Protein AF-A0A352SX82-F1 (afdb_monomer_lite)

Sequence (140 aa):
MGLKYTILGGDKRSLELGNLLMKDGNDVCIFGFDRMDQYKDESANLKEAVEYADVIIGPLPFSTDNVNVNSPFANEGIQVDAVFDLMSEKQVLIGGKFSAEHEKKLKNKELKSADYFIREEMQVLNAVPTAEGAIQIAME

Secondary structure (DSSP, 8-state):
-PPEEEEES--HHHHHHHHHHHHTT-EEEEES-TTSTTTTT----HHHHHHH-SEEE--SSS-SSSSB---TT-SS--BHHHHHHH--TTSEEEESS--HHHHHHHHHTT-EEEEHHHHHHHHHHHHHHHHHHHHHHHH-

Structure (mmCIF, N/CA/C/O backbone):
data_AF-A0A352SX82-F1
#
_entry.id   AF-A0A352SX82-F1
#
loop_
_atom_site.group_PDB
_atom_site.id
_atom_site.type_symbol
_atom_site.label_atom_id
_atom_site.label_alt_id
_atom_site.label_comp_id
_atom_site.label_asym_id
_atom_site.label_entity_id
_atom_site.label_seq_id
_atom_site.pdbx_PDB_ins_code
_atom_site.Cartn_x
_atom_site.Cartn_y
_atom_site.Cartn_z
_atom_site.occupancy
_atom_site.B_iso_or_equiv
_atom_site.auth_seq_id
_atom_site.auth_comp_id
_atom_site.auth_asym_id
_atom_site.auth_atom_id
_atom_site.pdbx_PDB_model_num
ATOM 1 N N . MET A 1 1 ? -20.613 -7.277 7.659 1.00 59.19 1 MET A N 1
ATOM 2 C CA . MET A 1 1 ? -19.717 -7.057 6.506 1.00 59.19 1 MET A CA 1
ATOM 3 C C . MET A 1 1 ? -18.301 -7.132 7.029 1.00 59.19 1 MET A C 1
ATOM 5 O O . MET A 1 1 ? -18.048 -6.530 8.066 1.00 59.19 1 MET A O 1
ATOM 9 N N . GLY A 1 2 ? -17.459 -7.957 6.404 1.00 81.56 2 GLY A N 1
ATOM 10 C CA . GLY A 1 2 ? -16.028 -8.017 6.712 1.00 81.56 2 GLY A CA 1
ATOM 11 C C . GLY A 1 2 ? -15.300 -6.788 6.168 1.00 81.56 2 GLY A C 1
ATOM 12 O O . GLY A 1 2 ? -15.893 -6.017 5.414 1.00 81.56 2 GLY A O 1
ATOM 13 N N . LEU A 1 3 ? -14.047 -6.609 6.580 1.00 90.94 3 LEU A N 1
ATOM 14 C CA . LEU A 1 3 ? -13.182 -5.554 6.057 1.00 90.94 3 LEU A CA 1
ATOM 15 C C . LEU A 1 3 ? -12.813 -5.841 4.598 1.00 90.94 3 LEU A C 1
ATOM 17 O O . LEU A 1 3 ? -12.633 -6.999 4.212 1.00 90.94 3 LEU A O 1
ATOM 21 N N . LYS A 1 4 ? -12.673 -4.774 3.815 1.00 97.00 4 LYS A N 1
ATOM 22 C CA . LYS A 1 4 ? -12.161 -4.814 2.446 1.00 97.00 4 LYS A CA 1
ATOM 23 C C . LYS A 1 4 ? -10.695 -4.424 2.403 1.00 97.00 4 LYS A C 1
ATOM 25 O O . LYS A 1 4 ? -10.287 -3.455 3.048 1.00 97.00 4 LYS A O 1
ATOM 30 N N . TYR A 1 5 ? -9.918 -5.146 1.609 1.00 98.12 5 TYR A N 1
ATOM 31 C CA . TYR A 1 5 ? -8.477 -4.958 1.514 1.00 98.12 5 TYR A CA 1
ATOM 32 C C . TYR A 1 5 ? -8.058 -4.656 0.085 1.00 98.12 5 TYR A C 1
ATOM 34 O O . TYR A 1 5 ? -8.549 -5.288 -0.842 1.00 98.12 5 TYR A O 1
ATOM 42 N N . THR A 1 6 ? -7.090 -3.762 -0.080 1.00 98.19 6 THR A N 1
ATOM 43 C CA . THR A 1 6 ? -6.366 -3.609 -1.345 1.00 98.19 6 THR A CA 1
ATOM 44 C C . THR A 1 6 ? -4.896 -3.906 -1.115 1.00 98.19 6 THR A C 1
ATOM 46 O O . THR A 1 6 ? -4.264 -3.259 -0.280 1.00 98.19 6 THR A O 1
ATOM 49 N N . ILE A 1 7 ? -4.342 -4.864 -1.857 1.00 97.81 7 ILE A N 1
ATOM 50 C CA . ILE A 1 7 ? -2.894 -5.053 -1.968 1.00 97.81 7 ILE A CA 1
ATOM 51 C C . ILE A 1 7 ? -2.389 -4.103 -3.050 1.00 97.81 7 ILE A C 1
ATOM 53 O O . ILE A 1 7 ? -2.713 -4.264 -4.226 1.00 97.81 7 ILE A O 1
ATOM 57 N N . LEU A 1 8 ? -1.608 -3.107 -2.641 1.00 97.81 8 LEU A N 1
ATOM 58 C CA . LEU A 1 8 ? -1.138 -2.021 -3.490 1.00 97.81 8 LEU A CA 1
ATOM 59 C C . LEU A 1 8 ? 0.336 -2.220 -3.853 1.00 97.81 8 LEU A C 1
ATOM 61 O O . LEU A 1 8 ? 1.228 -1.837 -3.095 1.00 97.81 8 LEU A O 1
ATOM 65 N N . GLY A 1 9 ? 0.591 -2.772 -5.035 1.00 96.50 9 GLY A N 1
ATOM 66 C CA . GLY A 1 9 ? 1.934 -3.009 -5.549 1.00 96.50 9 GLY A CA 1
ATOM 67 C C . GLY A 1 9 ? 2.764 -3.953 -4.675 1.00 96.50 9 GLY A C 1
ATOM 68 O O . GLY A 1 9 ? 2.251 -4.741 -3.878 1.00 96.50 9 GLY A O 1
ATOM 69 N N . GLY A 1 10 ? 4.083 -3.861 -4.818 1.00 96.00 10 GLY A N 1
ATOM 70 C CA . GLY A 1 10 ? 5.039 -4.723 -4.138 1.00 96.00 10 GLY A CA 1
ATOM 71 C C . GLY A 1 10 ? 5.513 -5.904 -4.962 1.00 96.00 10 GLY A C 1
ATOM 72 O O . GLY A 1 10 ? 5.527 -5.885 -6.192 1.00 96.00 10 GLY A O 1
ATOM 73 N N . ASP A 1 11 ? 5.984 -6.919 -4.246 1.00 95.06 11 ASP A N 1
ATOM 74 C CA . ASP A 1 11 ? 6.553 -8.122 -4.831 1.00 95.06 11 ASP A CA 1
ATOM 75 C C . ASP A 1 11 ? 5.678 -9.356 -4.555 1.00 95.06 11 ASP A C 1
ATOM 77 O O . ASP A 1 11 ? 4.531 -9.254 -4.117 1.00 95.06 11 ASP A O 1
ATOM 81 N N . LYS A 1 12 ? 6.214 -10.553 -4.813 1.00 94.75 12 LYS A N 1
ATOM 82 C CA . LYS A 1 12 ? 5.489 -11.815 -4.605 1.00 94.75 12 LYS A CA 1
ATOM 83 C C . LYS A 1 12 ? 5.017 -12.015 -3.159 1.00 94.75 12 LYS A C 1
ATOM 85 O O . LYS A 1 12 ? 4.039 -12.720 -2.950 1.00 94.75 12 LYS A O 1
ATOM 90 N N . ARG A 1 13 ? 5.676 -11.407 -2.167 1.00 95.75 13 ARG A N 1
ATOM 91 C CA . ARG A 1 13 ? 5.244 -11.463 -0.762 1.00 95.75 13 ARG A CA 1
ATOM 92 C C . ARG A 1 13 ? 3.942 -10.694 -0.552 1.00 95.75 13 ARG A C 1
ATOM 94 O O . ARG A 1 13 ? 3.074 -11.178 0.164 1.00 95.75 13 ARG A O 1
ATOM 101 N N . SER A 1 14 ? 3.786 -9.539 -1.201 1.00 95.94 14 SER A N 1
ATOM 102 C CA . SER A 1 14 ? 2.545 -8.757 -1.153 1.00 95.94 14 SER A CA 1
ATOM 103 C C . SER A 1 14 ? 1.380 -9.524 -1.787 1.00 95.94 14 SER A C 1
ATOM 105 O O . SER A 1 14 ? 0.294 -9.568 -1.214 1.00 95.94 14 SER A O 1
ATOM 107 N N . LEU A 1 15 ? 1.615 -10.204 -2.914 1.00 94.56 15 LEU A N 1
ATOM 108 C CA . LEU A 1 15 ? 0.612 -11.091 -3.518 1.00 94.56 15 LEU A CA 1
ATOM 109 C C . LEU A 1 15 ? 0.221 -12.246 -2.603 1.00 94.56 15 LEU A C 1
ATOM 111 O O . LEU A 1 15 ? -0.961 -12.535 -2.451 1.00 94.56 15 LEU A O 1
ATOM 115 N N . GLU A 1 16 ? 1.211 -12.919 -2.014 1.00 96.62 16 GLU A N 1
ATOM 116 C CA . GLU A 1 16 ? 0.955 -14.064 -1.144 1.00 96.62 16 GLU A CA 1
ATOM 117 C C . GLU A 1 16 ? 0.122 -13.648 0.068 1.00 96.62 16 GLU A C 1
ATOM 119 O O . GLU A 1 16 ? -0.824 -14.339 0.433 1.00 96.62 16 GLU A O 1
ATOM 124 N N . LEU A 1 17 ? 0.391 -12.466 0.630 1.00 96.56 17 LEU A N 1
ATOM 125 C CA . LEU A 1 17 ? -0.465 -11.875 1.653 1.00 96.56 17 LEU A CA 1
ATOM 126 C C . LEU A 1 17 ? -1.905 -11.677 1.153 1.00 96.56 17 LEU A C 1
ATOM 128 O O . LEU A 1 17 ? -2.844 -12.033 1.861 1.00 96.56 17 LEU A O 1
ATOM 132 N N . GLY A 1 18 ? -2.092 -11.162 -0.064 1.00 96.00 18 GLY A N 1
ATOM 133 C CA . GLY A 1 18 ? -3.412 -11.055 -0.691 1.00 96.00 18 GLY A CA 1
ATOM 134 C C . GLY A 1 18 ? -4.130 -12.401 -0.809 1.00 96.00 18 GLY A C 1
ATOM 135 O O . GLY A 1 18 ? -5.293 -12.517 -0.428 1.00 96.00 18 GLY A O 1
ATOM 136 N N . ASN A 1 19 ? -3.425 -13.439 -1.266 1.00 95.25 19 ASN A N 1
ATOM 137 C CA . ASN A 1 19 ? -3.955 -14.801 -1.384 1.00 95.25 19 ASN A CA 1
ATOM 138 C C . ASN A 1 19 ? -4.360 -15.388 -0.029 1.00 95.25 19 ASN A C 1
ATOM 140 O O . ASN A 1 19 ? -5.415 -16.015 0.079 1.00 95.25 19 ASN A O 1
ATOM 144 N N . LEU A 1 20 ? -3.551 -15.171 1.010 1.00 97.25 20 LEU A N 1
ATOM 145 C CA . LEU A 1 20 ? -3.867 -15.600 2.371 1.00 97.25 20 LEU A CA 1
ATOM 146 C C . LEU A 1 20 ? -5.110 -14.875 2.908 1.00 97.25 20 LEU A C 1
ATOM 148 O O . LEU A 1 20 ? -6.010 -15.528 3.428 1.00 97.25 20 LEU A O 1
ATOM 152 N N . LEU A 1 21 ? -5.223 -13.560 2.695 1.00 96.12 21 LEU A N 1
ATOM 153 C CA . LEU A 1 21 ? -6.405 -12.790 3.097 1.00 96.12 21 LEU A CA 1
ATOM 154 C C . LEU A 1 21 ? -7.682 -13.268 2.392 1.00 96.12 21 LEU A C 1
ATOM 156 O O . LEU A 1 21 ? -8.718 -13.406 3.047 1.00 96.12 21 LEU A O 1
ATOM 160 N N . MET A 1 22 ? -7.609 -13.562 1.089 1.00 95.19 22 MET A N 1
ATOM 161 C CA . MET A 1 22 ? -8.723 -14.146 0.331 1.00 95.19 22 MET A CA 1
ATOM 162 C C . MET A 1 22 ? -9.107 -15.528 0.865 1.00 95.19 22 MET A C 1
ATOM 164 O O . MET A 1 22 ? -10.288 -15.829 1.030 1.00 95.19 22 MET A O 1
ATOM 168 N N . LYS A 1 23 ? -8.112 -16.370 1.171 1.00 96.06 23 LYS A N 1
ATOM 169 C CA . LYS A 1 23 ? -8.322 -17.708 1.737 1.00 96.06 23 LYS A CA 1
ATOM 170 C C . LYS A 1 23 ? -9.003 -17.659 3.107 1.00 96.06 23 LYS A C 1
ATOM 172 O O . LYS A 1 23 ? -9.812 -18.535 3.407 1.00 96.06 23 LYS A O 1
ATOM 177 N N . ASP A 1 24 ? -8.725 -16.621 3.889 1.00 95.00 24 ASP A N 1
ATOM 178 C CA . ASP A 1 24 ? -9.371 -16.356 5.178 1.00 95.00 24 ASP A CA 1
ATOM 179 C C . ASP A 1 24 ? -10.794 -15.770 5.032 1.00 95.00 24 ASP A C 1
ATOM 181 O O . ASP A 1 24 ? -11.468 -15.511 6.029 1.00 95.00 24 ASP A O 1
ATOM 185 N N . GLY A 1 25 ? -11.284 -15.593 3.799 1.00 94.38 25 GLY A N 1
ATOM 186 C CA . GLY A 1 25 ? -12.645 -15.146 3.495 1.00 94.38 25 GLY A CA 1
ATOM 187 C C . GLY A 1 25 ? -12.821 -13.628 3.447 1.00 94.38 25 GLY A C 1
ATOM 188 O O . GLY A 1 25 ? -13.956 -13.150 3.511 1.00 94.38 25 GLY A O 1
ATOM 189 N N . ASN A 1 26 ? -11.727 -12.866 3.354 1.00 95.44 26 ASN A N 1
ATOM 190 C CA . ASN A 1 26 ? -11.784 -11.415 3.194 1.00 95.44 26 ASN A CA 1
ATOM 191 C C . ASN A 1 26 ? -11.990 -11.023 1.726 1.00 95.44 26 ASN A C 1
ATOM 193 O O . ASN A 1 26 ? -11.615 -11.753 0.809 1.00 95.44 26 ASN A O 1
ATOM 197 N N . ASP A 1 27 ? -12.558 -9.837 1.517 1.00 95.56 27 ASP A N 1
ATOM 198 C CA . ASP A 1 27 ? -12.795 -9.271 0.190 1.00 95.56 27 ASP A CA 1
ATOM 199 C C . ASP A 1 27 ? -11.560 -8.449 -0.219 1.00 95.56 27 ASP A C 1
ATOM 201 O O . ASP A 1 27 ? -11.267 -7.408 0.381 1.00 95.56 27 ASP A O 1
ATOM 205 N N . VAL A 1 28 ? -10.790 -8.933 -1.197 1.00 96.12 28 VAL A N 1
ATOM 206 C CA . VAL A 1 28 ? -9.450 -8.412 -1.522 1.00 96.12 28 VAL A CA 1
ATOM 207 C C . VAL A 1 28 ? -9.371 -7.977 -2.983 1.00 96.12 28 VAL A C 1
ATOM 209 O O . VAL A 1 28 ? -9.664 -8.753 -3.886 1.00 96.12 28 VAL A O 1
ATOM 212 N N . CYS A 1 29 ? -8.911 -6.750 -3.206 1.00 95.94 29 CYS A N 1
ATOM 213 C CA . CYS A 1 29 ? -8.495 -6.228 -4.501 1.00 95.94 29 CYS A CA 1
ATOM 214 C C . CYS A 1 29 ? -6.964 -6.301 -4.607 1.00 95.94 29 CYS A C 1
ATOM 216 O O . CYS A 1 29 ? -6.248 -5.937 -3.671 1.00 95.94 29 CYS A O 1
ATOM 218 N N . ILE A 1 30 ? -6.453 -6.783 -5.737 1.00 95.62 30 ILE A N 1
ATOM 219 C CA . ILE A 1 30 ? -5.031 -6.733 -6.080 1.00 95.62 30 ILE A CA 1
ATOM 220 C C . ILE A 1 30 ? -4.853 -5.591 -7.086 1.00 95.62 30 ILE A C 1
ATOM 222 O O . ILE A 1 30 ? -5.681 -5.413 -7.970 1.00 95.62 30 ILE A O 1
ATOM 226 N N . PHE A 1 31 ? -3.827 -4.756 -6.916 1.00 96.62 31 PHE A N 1
ATOM 227 C CA . PHE A 1 31 ? -3.542 -3.661 -7.845 1.00 96.62 31 PHE A CA 1
ATOM 228 C C . PHE A 1 31 ? -2.034 -3.421 -7.963 1.00 96.62 31 PHE A C 1
ATOM 230 O O . PHE A 1 31 ? -1.308 -3.501 -6.971 1.00 96.62 31 PHE A O 1
ATOM 237 N N . GLY A 1 32 ? -1.546 -3.086 -9.162 1.00 95.19 32 GLY A N 1
ATOM 238 C CA . GLY A 1 32 ? -0.120 -2.838 -9.420 1.00 95.19 32 GLY A CA 1
ATOM 239 C C . GLY A 1 32 ? 0.694 -4.095 -9.738 1.00 95.19 32 GLY A C 1
ATOM 240 O O . GLY A 1 32 ? 1.867 -4.188 -9.367 1.00 95.19 32 GLY A O 1
ATOM 241 N N . PHE A 1 33 ? 0.062 -5.064 -10.404 1.00 95.19 33 PHE A N 1
ATOM 242 C CA . PHE A 1 33 ? 0.624 -6.379 -10.728 1.00 95.19 33 PHE A CA 1
ATOM 243 C C . PHE A 1 33 ? 0.404 -6.796 -12.195 1.00 95.19 33 PHE A C 1
ATOM 245 O O . PHE A 1 33 ? 0.581 -7.963 -12.548 1.00 95.19 33 PHE A O 1
ATOM 252 N N . ASP A 1 34 ? 0.090 -5.832 -13.061 1.00 91.94 34 ASP A N 1
ATOM 253 C CA . ASP A 1 34 ? -0.351 -6.010 -14.455 1.00 91.94 34 ASP A CA 1
ATOM 254 C C . ASP A 1 34 ? 0.670 -6.728 -15.361 1.00 91.94 34 ASP A C 1
ATOM 256 O O . ASP A 1 34 ? 0.325 -7.254 -16.420 1.00 91.94 34 ASP A O 1
ATOM 260 N N . ARG A 1 35 ? 1.955 -6.747 -14.979 1.00 91.19 35 ARG A N 1
ATOM 261 C CA . ARG A 1 35 ? 3.013 -7.477 -15.703 1.00 91.19 35 ARG A CA 1
ATOM 262 C C . ARG A 1 35 ? 2.973 -8.985 -15.471 1.00 91.19 35 ARG A C 1
ATOM 264 O O . ARG A 1 35 ? 3.728 -9.706 -16.121 1.00 91.19 35 ARG A O 1
ATOM 271 N N . MET A 1 36 ? 2.161 -9.470 -14.537 1.00 88.81 36 MET A N 1
ATOM 272 C CA . MET A 1 36 ? 1.973 -10.899 -14.314 1.00 88.81 36 MET A CA 1
ATOM 273 C C . MET A 1 36 ? 0.712 -11.377 -15.017 1.00 88.81 36 MET A C 1
ATOM 275 O O . MET A 1 36 ? -0.356 -10.801 -14.840 1.00 88.81 36 MET A O 1
ATOM 279 N N . ASP A 1 37 ? 0.829 -12.480 -15.756 1.00 85.81 37 ASP A N 1
ATOM 280 C CA . ASP A 1 37 ? -0.245 -13.002 -16.610 1.00 85.81 37 ASP A CA 1
ATOM 281 C C . ASP A 1 37 ? -1.576 -13.213 -15.870 1.00 85.81 37 ASP A C 1
ATOM 283 O O . ASP A 1 37 ? -2.636 -13.031 -16.455 1.00 85.81 37 ASP A O 1
ATOM 287 N N . GLN A 1 38 ? -1.529 -13.547 -14.577 1.00 84.94 38 GLN A N 1
ATOM 288 C CA . GLN A 1 38 ? -2.717 -13.747 -13.742 1.00 84.94 38 GLN A CA 1
ATOM 289 C C . GLN A 1 38 ? -3.537 -12.465 -13.501 1.00 84.94 38 GLN A C 1
ATOM 291 O O . GLN A 1 38 ? -4.745 -12.562 -13.313 1.00 84.94 38 GLN A O 1
ATOM 296 N N . TYR A 1 39 ? -2.896 -11.294 -13.500 1.00 84.19 39 TYR A N 1
ATOM 297 C CA . TYR A 1 39 ? -3.502 -10.004 -13.129 1.00 84.19 39 TYR A CA 1
ATOM 298 C C . TYR A 1 39 ? -3.506 -9.002 -14.290 1.00 84.19 39 TYR A C 1
ATOM 300 O O . TYR A 1 39 ? -3.855 -7.839 -14.133 1.00 84.19 39 TYR A O 1
ATOM 308 N N . LYS A 1 40 ? -3.109 -9.455 -15.482 1.00 74.44 40 LYS A N 1
ATOM 309 C CA . LYS A 1 40 ? -2.933 -8.619 -16.671 1.00 74.44 40 LYS A CA 1
ATOM 310 C C . LYS A 1 40 ? -4.230 -7.982 -17.178 1.00 74.44 40 LYS A C 1
ATOM 312 O O . LYS A 1 40 ? -4.183 -6.904 -17.762 1.00 74.44 40 LYS A O 1
ATOM 317 N N . ASP A 1 41 ? -5.355 -8.659 -16.965 1.00 72.75 41 ASP A N 1
ATOM 318 C CA . ASP A 1 41 ? -6.681 -8.236 -17.426 1.00 72.75 41 ASP A CA 1
ATOM 319 C C . ASP A 1 41 ? -7.536 -7.633 -16.294 1.00 72.75 41 ASP A C 1
ATOM 321 O O . ASP A 1 41 ? -8.743 -7.437 -16.467 1.00 72.75 41 ASP A O 1
ATOM 325 N N . GLU A 1 42 ? -6.951 -7.349 -15.122 1.00 71.62 42 GLU A N 1
ATOM 326 C CA . GLU A 1 42 ? -7.679 -6.653 -14.061 1.00 71.62 42 GLU A CA 1
ATOM 327 C C . GLU A 1 42 ? -8.051 -5.239 -14.525 1.00 71.62 42 GLU A C 1
ATOM 329 O O . GLU A 1 42 ? -7.213 -4.441 -14.936 1.00 71.62 42 GLU A O 1
ATOM 334 N N . SER A 1 43 ? -9.349 -4.934 -14.498 1.00 65.50 43 SER A N 1
ATOM 335 C CA . SER A 1 43 ? -9.896 -3.695 -15.060 1.00 65.50 43 SER A CA 1
ATOM 336 C C . SER A 1 43 ? -9.925 -2.527 -14.075 1.00 65.50 43 SER A C 1
ATOM 338 O O . SER A 1 43 ? -10.350 -1.435 -14.452 1.00 65.50 43 SER A O 1
ATOM 340 N N . ALA A 1 44 ? -9.567 -2.763 -12.811 1.00 81.25 44 ALA A N 1
ATOM 341 C CA . ALA A 1 44 ? -9.662 -1.751 -11.772 1.00 81.25 44 ALA A CA 1
ATOM 342 C C . ALA A 1 44 ? -8.614 -0.662 -12.006 1.00 81.25 44 ALA A C 1
ATOM 344 O O . ALA A 1 44 ? -7.432 -0.951 -12.172 1.00 81.25 44 ALA A O 1
ATOM 345 N N . ASN A 1 45 ? -9.034 0.600 -11.988 1.00 92.12 45 ASN A N 1
ATOM 346 C CA . ASN A 1 45 ? -8.087 1.714 -11.957 1.00 92.12 45 ASN A CA 1
ATOM 347 C C . ASN A 1 45 ? -7.668 2.050 -10.513 1.00 92.12 45 ASN A C 1
ATOM 349 O O . ASN A 1 45 ? -8.293 1.612 -9.546 1.00 92.12 45 ASN A O 1
ATOM 353 N N . LEU A 1 46 ? -6.625 2.876 -10.356 1.00 95.50 46 LEU A N 1
ATOM 354 C CA . LEU A 1 46 ? -6.088 3.237 -9.036 1.00 95.50 46 LEU A CA 1
ATOM 355 C C . LEU A 1 46 ? -7.158 3.811 -8.091 1.00 95.50 46 LEU A C 1
ATOM 357 O O . LEU A 1 46 ? -7.176 3.478 -6.909 1.00 95.50 46 LEU A O 1
ATOM 361 N N . LYS A 1 47 ? -8.056 4.663 -8.602 1.00 96.50 47 LYS A N 1
ATOM 362 C CA . LYS A 1 47 ? -9.129 5.269 -7.804 1.00 96.50 47 LYS A CA 1
ATOM 363 C C . LYS A 1 47 ? -10.089 4.214 -7.279 1.00 96.50 47 LYS A C 1
ATOM 365 O O . LYS A 1 47 ? -10.388 4.219 -6.092 1.00 96.50 47 LYS A O 1
ATOM 370 N N . GLU A 1 48 ? -10.519 3.295 -8.134 1.00 96.19 48 GLU A N 1
ATOM 371 C CA . GLU A 1 48 ? -11.392 2.188 -7.737 1.00 96.19 48 GLU A CA 1
ATOM 372 C C . GLU A 1 48 ? -10.722 1.295 -6.692 1.00 96.19 48 GLU A C 1
ATOM 374 O O . GLU A 1 48 ? -11.339 0.999 -5.672 1.00 96.19 48 GLU A O 1
ATOM 379 N N . ALA A 1 49 ? -9.453 0.932 -6.895 1.00 96.19 49 ALA A N 1
ATOM 380 C CA . ALA A 1 49 ? -8.704 0.095 -5.961 1.00 96.19 49 ALA A CA 1
ATOM 381 C C . ALA A 1 49 ? -8.525 0.764 -4.587 1.00 96.19 49 ALA A C 1
ATOM 383 O O . ALA A 1 49 ? -8.630 0.100 -3.554 1.00 96.19 49 ALA A O 1
ATOM 384 N N . VAL A 1 50 ? -8.275 2.077 -4.551 1.00 97.56 50 VAL A N 1
ATOM 385 C CA . VAL A 1 50 ? -8.126 2.826 -3.296 1.00 97.56 50 VAL A CA 1
ATOM 386 C C . VAL A 1 50 ? -9.475 3.023 -2.609 1.00 97.56 50 VAL A C 1
ATOM 388 O O . VAL A 1 50 ? -9.587 2.705 -1.432 1.00 97.56 50 VAL A O 1
ATOM 391 N N . GLU A 1 51 ? -10.509 3.501 -3.306 1.00 96.31 51 GLU A N 1
ATOM 392 C CA . GLU A 1 51 ? -11.833 3.782 -2.718 1.00 96.31 51 GLU A CA 1
ATOM 393 C C . GLU A 1 51 ? -12.571 2.514 -2.257 1.00 96.31 51 GLU A C 1
ATOM 395 O O . GLU A 1 51 ? -13.417 2.576 -1.364 1.00 96.31 51 GLU A O 1
ATOM 400 N N . TYR A 1 52 ? -12.256 1.363 -2.852 1.00 95.31 52 TYR A N 1
ATOM 401 C CA . TYR A 1 52 ? -12.860 0.076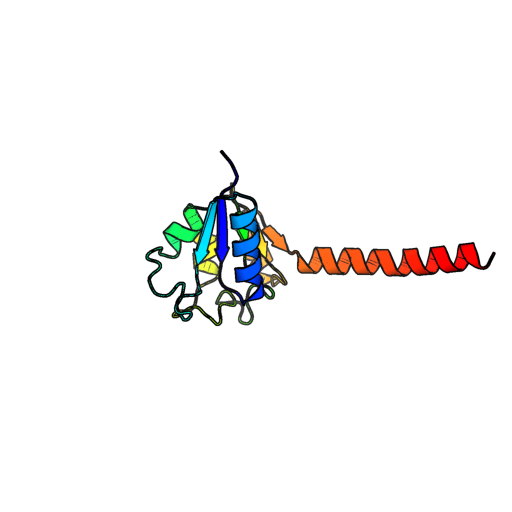 -2.523 1.00 95.31 52 TYR A CA 1
ATOM 402 C C . TYR A 1 52 ? -12.514 -0.430 -1.109 1.00 95.31 52 TYR A C 1
ATOM 404 O O . TYR A 1 52 ? -13.356 -1.070 -0.472 1.00 95.31 52 TYR A O 1
ATOM 412 N N . ALA A 1 53 ? -11.293 -0.185 -0.626 1.00 97.06 53 ALA A N 1
ATOM 413 C CA . ALA A 1 53 ? -10.769 -0.832 0.575 1.00 97.06 53 ALA A CA 1
ATOM 414 C C . ALA A 1 53 ? -11.054 -0.063 1.869 1.00 97.06 53 ALA A C 1
ATOM 416 O O . ALA A 1 53 ? -11.046 1.160 1.897 1.00 97.06 53 ALA A O 1
ATOM 417 N N . ASP A 1 54 ? -11.190 -0.781 2.980 1.00 97.62 54 ASP A N 1
ATOM 418 C CA . ASP A 1 54 ? -11.059 -0.212 4.325 1.00 97.62 54 ASP A CA 1
ATOM 419 C C . ASP A 1 54 ? -9.577 -0.148 4.741 1.00 97.62 54 ASP A C 1
ATOM 421 O O . ASP A 1 54 ? -9.145 0.760 5.457 1.00 97.62 54 ASP A O 1
ATOM 425 N N . VAL A 1 55 ? -8.784 -1.120 4.278 1.00 98.06 55 VAL A N 1
ATOM 426 C CA . VAL A 1 55 ? -7.356 -1.258 4.581 1.00 98.06 55 VAL A CA 1
ATOM 427 C C . VAL A 1 55 ? -6.555 -1.396 3.290 1.00 98.06 55 VAL A C 1
ATOM 429 O O . VAL A 1 55 ? -6.747 -2.329 2.514 1.00 98.06 55 VAL A O 1
ATOM 432 N N . ILE A 1 56 ? -5.607 -0.490 3.082 1.00 98.50 56 ILE A N 1
ATOM 433 C CA . ILE A 1 56 ? -4.688 -0.517 1.943 1.00 98.50 56 ILE A CA 1
ATOM 434 C C . ILE A 1 56 ? -3.353 -1.050 2.451 1.00 98.50 56 ILE A C 1
ATOM 436 O O . ILE A 1 56 ? -2.774 -0.488 3.379 1.00 98.50 56 ILE A O 1
ATOM 440 N N . ILE A 1 57 ? -2.860 -2.134 1.861 1.00 98.31 57 ILE A N 1
ATOM 441 C CA . ILE A 1 57 ? -1.593 -2.762 2.233 1.00 98.31 57 ILE A CA 1
ATOM 442 C C . ILE A 1 57 ? -0.576 -2.509 1.122 1.00 98.31 57 ILE A C 1
ATOM 444 O O . ILE A 1 57 ? -0.664 -3.083 0.041 1.00 98.31 57 ILE A O 1
ATOM 448 N N . GLY A 1 58 ? 0.383 -1.634 1.400 1.00 97.75 58 GLY A N 1
ATOM 449 C CA . GLY A 1 58 ? 1.502 -1.305 0.529 1.00 97.75 58 GLY A CA 1
ATOM 450 C C . GLY A 1 58 ? 2.766 -2.142 0.789 1.00 97.75 58 GLY A C 1
ATOM 451 O O . GLY A 1 58 ? 2.830 -2.954 1.720 1.00 97.75 58 GLY A O 1
ATOM 452 N N . PRO A 1 59 ? 3.811 -1.932 -0.026 1.00 97.31 59 PRO A N 1
ATOM 453 C CA . PRO A 1 59 ? 5.018 -2.750 -0.016 1.00 97.31 59 PRO A CA 1
ATOM 454 C C . PRO A 1 59 ? 6.010 -2.366 1.093 1.00 97.31 59 PRO A C 1
ATOM 456 O O . PRO A 1 59 ? 5.830 -1.383 1.817 1.00 97.31 59 PRO A O 1
ATOM 459 N N . LEU A 1 60 ? 7.088 -3.150 1.197 1.00 94.94 60 LEU A N 1
ATOM 460 C CA . LEU A 1 60 ? 8.279 -2.870 2.005 1.00 94.94 60 LEU A CA 1
ATOM 461 C C . LEU A 1 60 ? 9.534 -2.935 1.111 1.00 94.94 60 LEU A C 1
ATOM 463 O O . LEU A 1 60 ? 9.880 -4.022 0.639 1.00 94.94 60 LEU A O 1
ATOM 467 N N . PRO A 1 61 ? 10.262 -1.820 0.910 1.00 96.44 61 PRO A N 1
ATOM 468 C CA . PRO A 1 61 ? 9.886 -0.456 1.294 1.00 96.44 61 PRO A CA 1
ATOM 469 C C . PRO A 1 61 ? 8.649 0.035 0.529 1.00 96.44 61 PRO A C 1
ATOM 471 O O . PRO A 1 61 ? 8.418 -0.409 -0.595 1.00 96.44 61 PRO A O 1
ATOM 474 N N . PHE A 1 62 ? 7.895 0.968 1.118 1.00 98.12 62 PHE A N 1
ATOM 475 C CA . PHE A 1 62 ? 6.691 1.549 0.520 1.00 98.12 62 PHE A CA 1
ATOM 476 C C . PHE A 1 62 ? 7.012 2.264 -0.799 1.00 98.12 62 PHE A C 1
ATOM 478 O O . PHE A 1 62 ? 6.304 2.111 -1.789 1.00 98.12 62 PHE A O 1
ATOM 485 N N . SER A 1 63 ? 8.129 2.990 -0.830 1.00 98.00 63 SER A N 1
ATOM 486 C CA . SER A 1 63 ? 8.701 3.617 -2.020 1.00 98.00 63 SER A CA 1
ATOM 487 C C . SER A 1 63 ? 10.224 3.655 -1.889 1.00 98.00 63 SER A C 1
ATOM 489 O O . SER A 1 63 ? 10.755 3.763 -0.783 1.00 98.00 63 SER A O 1
ATOM 491 N N . THR A 1 64 ? 10.930 3.549 -3.015 1.00 95.81 64 THR A N 1
ATOM 492 C CA . THR A 1 64 ? 12.398 3.657 -3.081 1.00 95.81 64 THR A CA 1
ATOM 493 C C . THR A 1 64 ? 12.881 5.027 -3.554 1.00 95.81 64 THR A C 1
ATOM 495 O O . THR A 1 64 ? 14.042 5.360 -3.338 1.00 95.81 64 THR A O 1
ATOM 498 N N . ASP A 1 65 ? 12.019 5.808 -4.207 1.00 96.12 65 ASP A N 1
ATOM 499 C CA . ASP A 1 65 ? 12.335 7.108 -4.816 1.00 96.12 65 ASP A CA 1
ATOM 500 C C . ASP A 1 65 ? 11.545 8.283 -4.201 1.00 96.12 65 ASP A C 1
ATOM 502 O O . ASP A 1 65 ? 11.755 9.426 -4.597 1.00 96.12 65 ASP A O 1
ATOM 506 N N . ASN A 1 66 ? 10.666 8.014 -3.226 1.00 95.06 66 ASN A N 1
ATOM 507 C CA . ASN A 1 66 ? 9.678 8.931 -2.632 1.00 95.06 66 ASN A CA 1
ATOM 508 C C . ASN A 1 66 ? 8.620 9.485 -3.603 1.00 95.06 66 ASN A C 1
ATOM 510 O O . ASN A 1 66 ? 7.807 10.322 -3.214 1.00 95.06 66 ASN A O 1
ATOM 514 N N . VAL A 1 67 ? 8.600 9.019 -4.852 1.00 97.12 67 VAL A N 1
ATOM 515 C CA . VAL A 1 67 ? 7.667 9.479 -5.889 1.00 97.12 67 VAL A CA 1
ATOM 516 C C . VAL A 1 67 ? 6.640 8.395 -6.192 1.00 97.12 67 VAL A C 1
ATOM 518 O O . VAL A 1 67 ? 5.442 8.672 -6.251 1.00 97.12 67 VAL A O 1
ATOM 521 N N . ASN A 1 68 ? 7.093 7.150 -6.341 1.00 98.25 68 ASN A N 1
ATOM 522 C CA . ASN A 1 68 ? 6.274 6.016 -6.744 1.00 98.25 68 ASN A CA 1
ATOM 523 C C . ASN A 1 68 ? 6.236 4.936 -5.662 1.00 98.25 68 ASN A C 1
ATOM 525 O O . ASN A 1 68 ? 7.250 4.630 -5.032 1.00 98.25 68 ASN A O 1
ATOM 529 N N . VAL A 1 69 ? 5.076 4.306 -5.485 1.00 98.38 69 VAL A N 1
ATOM 530 C CA . VAL A 1 69 ? 4.936 3.077 -4.703 1.00 98.38 69 VAL A CA 1
ATOM 531 C C . VAL A 1 69 ? 5.800 1.996 -5.346 1.00 98.38 69 VAL A C 1
ATOM 533 O O . VAL A 1 69 ? 5.770 1.803 -6.565 1.00 98.38 69 VAL A O 1
ATOM 536 N N . ASN A 1 70 ? 6.564 1.271 -4.532 1.00 98.06 70 ASN A N 1
ATOM 537 C CA . ASN A 1 70 ? 7.449 0.210 -5.000 1.00 98.06 70 ASN A CA 1
ATOM 538 C C . ASN A 1 70 ? 6.639 -0.947 -5.612 1.00 98.06 70 ASN A C 1
ATOM 540 O O . ASN A 1 70 ? 6.119 -1.809 -4.910 1.00 98.06 70 ASN A O 1
ATOM 544 N N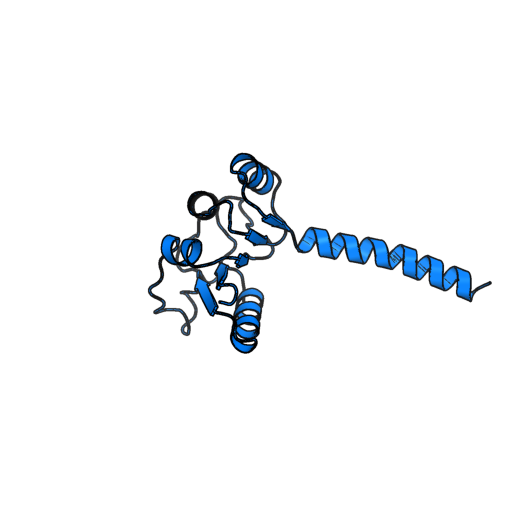 . SER A 1 71 ? 6.512 -0.950 -6.935 1.00 96.69 71 SER A N 1
ATOM 545 C CA . SER A 1 71 ? 5.603 -1.820 -7.685 1.00 96.69 71 SER A CA 1
ATOM 546 C C . SER A 1 71 ? 6.300 -2.393 -8.930 1.00 96.69 71 SER A C 1
ATOM 548 O O . SER A 1 71 ? 5.974 -2.037 -10.059 1.00 96.69 71 SER A O 1
ATOM 550 N N . PRO A 1 72 ? 7.294 -3.293 -8.768 1.00 95.81 72 PRO A N 1
ATOM 551 C CA . PRO A 1 72 ? 8.078 -3.844 -9.884 1.00 95.81 72 PRO A CA 1
ATOM 552 C C . PRO A 1 72 ? 7.238 -4.570 -10.949 1.00 95.81 72 PRO A C 1
ATOM 554 O O . PRO A 1 72 ? 7.667 -4.693 -12.103 1.00 95.81 72 PRO A O 1
ATOM 557 N N . PHE A 1 73 ? 6.051 -5.044 -10.568 1.00 95.06 73 PHE A N 1
ATOM 558 C CA . PHE A 1 73 ? 5.117 -5.755 -11.436 1.00 95.06 73 PHE A CA 1
ATOM 559 C C . PHE A 1 73 ? 3.997 -4.872 -12.005 1.00 95.06 73 PHE A C 1
ATOM 561 O O . PHE A 1 73 ? 3.192 -5.382 -12.777 1.00 95.06 73 PHE A O 1
ATOM 568 N N . ALA A 1 74 ? 3.951 -3.576 -11.690 1.00 93.56 74 ALA A N 1
ATOM 569 C CA . ALA A 1 74 ? 3.008 -2.656 -12.319 1.00 93.56 74 ALA A CA 1
ATOM 570 C C . ALA A 1 74 ? 3.494 -2.269 -13.720 1.00 93.56 74 ALA A C 1
ATOM 572 O O . ALA A 1 74 ? 4.699 -2.116 -13.954 1.00 93.56 74 ALA A O 1
ATOM 573 N N . ASN A 1 75 ? 2.571 -2.099 -14.667 1.00 90.62 75 ASN A N 1
ATOM 574 C CA . ASN A 1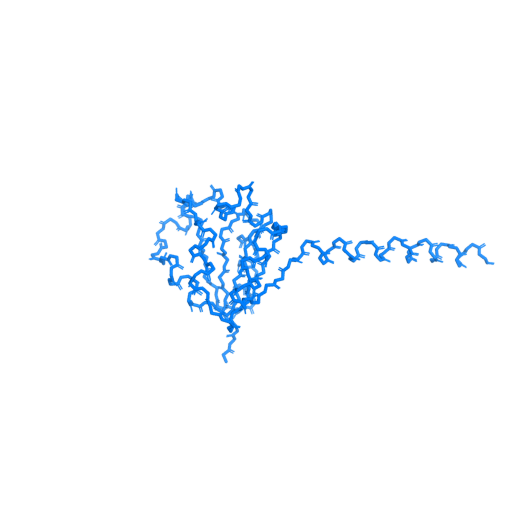 75 ? 2.934 -1.600 -15.997 1.00 90.62 75 ASN A CA 1
ATOM 575 C C . ASN A 1 75 ? 3.407 -0.144 -15.943 1.00 90.62 75 ASN A C 1
ATOM 577 O O . ASN A 1 75 ? 4.439 0.184 -16.539 1.00 90.62 75 ASN A O 1
ATOM 581 N N . GLU A 1 76 ? 2.696 0.679 -15.175 1.00 90.56 76 GLU A N 1
ATOM 582 C CA . GLU A 1 76 ? 2.948 2.105 -14.974 1.00 90.56 76 GLU A CA 1
ATOM 583 C C . GLU A 1 76 ? 3.294 2.406 -13.509 1.00 90.56 76 GLU A C 1
ATOM 585 O O . GLU A 1 76 ? 2.942 1.655 -12.600 1.00 90.56 76 GLU A O 1
ATOM 590 N N . GLY A 1 77 ? 4.008 3.509 -13.273 1.00 93.31 77 GLY A N 1
ATOM 591 C CA . GLY A 1 77 ? 4.350 3.940 -11.919 1.00 93.31 77 GLY A CA 1
ATOM 592 C C . GLY A 1 77 ? 3.117 4.415 -11.148 1.00 93.31 77 GLY A C 1
ATOM 593 O O . GLY A 1 77 ? 2.376 5.275 -11.619 1.00 93.31 77 GLY A O 1
ATOM 594 N N . ILE A 1 78 ? 2.920 3.885 -9.941 1.00 97.44 78 ILE A N 1
ATOM 595 C CA . ILE A 1 78 ? 1.841 4.302 -9.040 1.00 97.44 78 ILE A CA 1
ATOM 596 C C . ILE A 1 78 ? 2.356 5.447 -8.169 1.00 97.44 78 ILE A C 1
ATOM 598 O O . ILE A 1 78 ? 3.168 5.218 -7.275 1.00 97.44 78 ILE A O 1
ATOM 602 N N . GLN A 1 79 ? 1.890 6.674 -8.399 1.00 98.12 79 GLN A N 1
ATOM 603 C CA . GLN A 1 79 ? 2.347 7.826 -7.620 1.00 98.12 79 GLN A CA 1
ATOM 604 C C . GLN A 1 79 ? 1.865 7.759 -6.170 1.00 98.12 79 GLN A C 1
ATOM 606 O O . GLN A 1 79 ? 0.676 7.580 -5.904 1.00 98.12 79 GLN A O 1
ATOM 611 N N . VAL A 1 80 ? 2.784 7.977 -5.229 1.00 98.31 80 VAL A N 1
ATOM 612 C CA . VAL A 1 80 ? 2.477 8.018 -3.792 1.00 98.31 80 VAL A CA 1
ATOM 613 C C . VAL A 1 80 ? 1.446 9.104 -3.480 1.00 98.31 80 VAL A C 1
ATOM 615 O O . VAL A 1 80 ? 0.480 8.853 -2.763 1.00 98.31 80 VAL A O 1
ATOM 618 N N . ASP A 1 81 ? 1.619 10.294 -4.059 1.00 97.88 81 ASP A N 1
ATOM 619 C CA . ASP A 1 81 ? 0.712 11.419 -3.823 1.00 97.88 81 ASP A CA 1
ATOM 620 C C . ASP A 1 81 ? -0.699 11.134 -4.350 1.00 97.88 81 ASP A C 1
ATOM 622 O O . ASP A 1 81 ? -1.668 11.416 -3.652 1.00 97.88 81 ASP A O 1
ATOM 626 N N . ALA A 1 82 ? -0.823 10.469 -5.505 1.00 98.06 82 ALA A N 1
ATOM 627 C CA . ALA A 1 82 ? -2.121 10.062 -6.038 1.00 98.06 82 ALA A CA 1
ATOM 628 C C . ALA A 1 82 ? -2.845 9.089 -5.095 1.00 98.06 82 ALA A C 1
ATOM 630 O O . ALA A 1 82 ? -4.039 9.241 -4.856 1.00 98.06 82 ALA A O 1
ATOM 631 N N . VAL A 1 83 ? -2.127 8.124 -4.509 1.00 98.19 83 VAL A N 1
ATOM 632 C CA . VAL A 1 83 ? -2.696 7.209 -3.504 1.00 98.19 83 VAL A CA 1
ATOM 633 C C . VAL A 1 83 ? -3.198 7.999 -2.296 1.00 98.19 83 VAL A C 1
ATOM 635 O O . VAL A 1 83 ? -4.336 7.818 -1.876 1.00 98.19 83 VAL A O 1
ATOM 638 N N . PHE A 1 84 ? -2.375 8.897 -1.750 1.00 97.94 84 PHE A N 1
ATOM 639 C CA . PHE A 1 84 ? -2.737 9.676 -0.562 1.00 97.94 84 PHE A CA 1
ATOM 640 C C . PHE A 1 84 ? -3.889 10.653 -0.827 1.00 97.94 84 PHE A C 1
ATOM 642 O O . PHE A 1 84 ? -4.687 10.903 0.070 1.00 97.94 84 PHE A O 1
ATOM 649 N N . ASP A 1 85 ? -3.992 11.206 -2.034 1.00 97.81 85 ASP A N 1
ATOM 650 C CA . ASP A 1 85 ? -5.081 12.102 -2.437 1.00 97.81 85 ASP A CA 1
ATOM 651 C C . ASP A 1 85 ? -6.425 11.378 -2.589 1.00 97.81 85 ASP A C 1
ATOM 653 O O . ASP A 1 85 ? -7.475 11.982 -2.377 1.00 97.81 85 ASP A O 1
ATOM 657 N N . LEU A 1 86 ? -6.395 10.094 -2.948 1.00 98.19 86 LEU A N 1
ATOM 658 C CA . LEU A 1 86 ? -7.584 9.256 -3.111 1.00 98.19 86 LEU A CA 1
ATOM 659 C C . LEU A 1 86 ? -8.070 8.638 -1.793 1.00 98.19 86 LEU A C 1
ATOM 661 O O . LEU A 1 86 ? -9.216 8.200 -1.701 1.00 98.19 86 LEU A O 1
ATOM 665 N N . MET A 1 87 ? -7.208 8.585 -0.777 1.00 98.12 87 MET A N 1
ATOM 666 C CA . MET A 1 87 ? -7.548 8.031 0.527 1.00 98.12 87 MET A CA 1
ATOM 667 C C . MET A 1 87 ? -8.498 8.931 1.326 1.00 98.12 87 MET A C 1
ATOM 669 O O . MET A 1 87 ? -8.446 10.157 1.271 1.00 98.12 87 MET A O 1
ATOM 673 N N . SER A 1 88 ? -9.308 8.298 2.172 1.00 96.12 88 SER A N 1
ATOM 674 C CA . SER A 1 88 ? -10.114 8.958 3.200 1.00 96.12 88 SER A CA 1
ATOM 675 C C . SER A 1 88 ? -9.602 8.653 4.612 1.00 96.12 88 SER A C 1
ATOM 677 O O . SER A 1 88 ? -9.011 7.605 4.867 1.00 96.12 88 SER A O 1
ATOM 679 N N . GLU A 1 89 ? -9.918 9.516 5.580 1.00 94.38 89 GLU A N 1
ATOM 680 C CA . GLU A 1 89 ? -9.546 9.361 7.004 1.00 94.38 89 GLU A CA 1
ATOM 681 C C . GLU A 1 89 ? -10.118 8.097 7.684 1.00 94.38 89 GLU A C 1
ATOM 683 O O . GLU A 1 89 ? -9.731 7.718 8.800 1.00 94.38 89 GLU A O 1
ATOM 688 N N . LYS A 1 90 ? -11.096 7.444 7.044 1.00 94.50 90 LYS A N 1
ATOM 689 C CA . LYS A 1 90 ? -11.684 6.187 7.522 1.00 94.50 90 LYS A CA 1
ATOM 690 C C . LYS A 1 90 ? -10.808 4.983 7.197 1.00 94.50 90 LYS A C 1
ATOM 692 O O . LYS A 1 90 ? -10.888 3.991 7.915 1.00 94.50 90 LYS A O 1
ATOM 697 N N . GLN A 1 91 ? -9.983 5.093 6.161 1.00 97.81 91 GLN A N 1
ATOM 698 C CA . GLN A 1 91 ? -9.105 4.030 5.701 1.00 97.81 91 GLN A CA 1
ATOM 699 C C . GLN A 1 91 ? -7.801 4.017 6.490 1.00 97.81 91 GLN A C 1
ATOM 701 O O . GLN A 1 91 ? -7.418 5.007 7.120 1.00 97.81 91 GLN A O 1
ATOM 706 N N . VAL A 1 92 ? -7.105 2.884 6.444 1.00 97.94 92 VAL A N 1
ATOM 707 C CA . VAL A 1 92 ? -5.769 2.737 7.025 1.00 97.94 92 VAL A CA 1
ATOM 708 C C . VAL A 1 92 ? -4.796 2.266 5.956 1.00 97.94 92 VAL A C 1
ATOM 710 O O . VAL A 1 92 ? -5.047 1.261 5.295 1.00 97.94 92 VAL A O 1
ATOM 713 N N . LEU A 1 93 ? -3.666 2.962 5.828 1.00 98.31 93 LEU A N 1
ATOM 714 C CA . LEU A 1 93 ? -2.540 2.519 5.012 1.00 98.31 93 LEU A CA 1
ATOM 715 C C . LEU A 1 93 ? -1.522 1.754 5.863 1.00 98.31 93 LEU A C 1
ATOM 717 O O . LEU A 1 93 ? -0.941 2.290 6.803 1.00 98.31 93 LEU A O 1
ATOM 721 N N . ILE A 1 94 ? -1.257 0.507 5.510 1.00 97.69 94 ILE A N 1
ATOM 722 C CA . ILE A 1 94 ? -0.245 -0.331 6.148 1.00 97.69 94 ILE A CA 1
ATOM 723 C C . ILE A 1 94 ? 0.884 -0.527 5.143 1.00 97.69 94 ILE A C 1
ATOM 725 O O . ILE A 1 94 ? 0.664 -1.073 4.072 1.00 97.69 94 ILE A O 1
ATOM 729 N N . GLY A 1 95 ? 2.091 -0.081 5.465 1.00 96.12 95 GLY A N 1
ATOM 730 C CA . GLY A 1 95 ? 3.261 -0.187 4.590 1.00 96.12 95 GLY A CA 1
ATOM 731 C C . GLY A 1 95 ? 4.522 -0.397 5.413 1.00 96.12 95 GLY A C 1
ATOM 732 O O . GLY A 1 95 ? 4.461 -0.431 6.641 1.00 96.12 95 GLY A O 1
ATOM 733 N N . GLY A 1 96 ? 5.662 -0.561 4.753 1.00 94.50 96 GLY A N 1
ATOM 734 C CA . GLY A 1 96 ? 6.937 -0.719 5.445 1.00 94.50 96 GLY A CA 1
ATOM 735 C C . GLY A 1 96 ? 7.949 0.335 5.023 1.00 94.50 96 GLY A C 1
ATOM 736 O O . GLY A 1 96 ? 8.044 0.645 3.837 1.00 94.50 96 GLY A O 1
ATOM 737 N N . LYS A 1 97 ? 8.748 0.848 5.963 1.00 95.38 97 LYS A N 1
ATOM 738 C CA . LYS A 1 97 ? 9.771 1.881 5.709 1.00 95.38 97 LYS A CA 1
ATOM 739 C C . LYS A 1 97 ? 9.195 3.123 5.019 1.00 95.38 97 LYS A C 1
ATOM 741 O O . LYS A 1 97 ? 9.635 3.500 3.929 1.00 95.38 97 LYS A O 1
ATOM 746 N N . PHE A 1 98 ? 8.207 3.762 5.638 1.00 96.88 98 PHE A N 1
ATOM 747 C CA . PHE A 1 98 ? 7.810 5.107 5.229 1.00 96.88 98 PHE A CA 1
ATOM 748 C C . PHE A 1 98 ? 8.984 6.076 5.428 1.00 96.88 98 PHE A C 1
ATOM 750 O O . PHE A 1 98 ? 9.757 5.969 6.376 1.00 96.88 98 PHE A O 1
ATOM 757 N N . SER A 1 99 ? 9.150 7.019 4.501 1.00 96.50 99 SER A N 1
ATOM 758 C CA . SER A 1 99 ? 10.142 8.077 4.644 1.00 96.50 99 SER A CA 1
ATOM 759 C C . SER A 1 99 ? 9.562 9.202 5.495 1.00 96.50 99 SER A C 1
ATOM 761 O O . SER A 1 99 ? 8.342 9.343 5.610 1.00 96.50 99 SER A O 1
ATOM 763 N N . ALA A 1 100 ? 10.426 10.071 6.020 1.00 96.00 100 ALA A N 1
ATOM 764 C CA . ALA A 1 100 ? 9.987 11.264 6.745 1.00 96.00 100 ALA A CA 1
ATOM 765 C C . ALA A 1 100 ? 9.061 12.164 5.898 1.00 96.00 100 ALA A C 1
ATOM 767 O O . ALA A 1 100 ? 8.194 12.854 6.435 1.00 96.00 100 ALA A O 1
ATOM 768 N N . GLU A 1 101 ? 9.218 12.153 4.569 1.00 96.69 101 G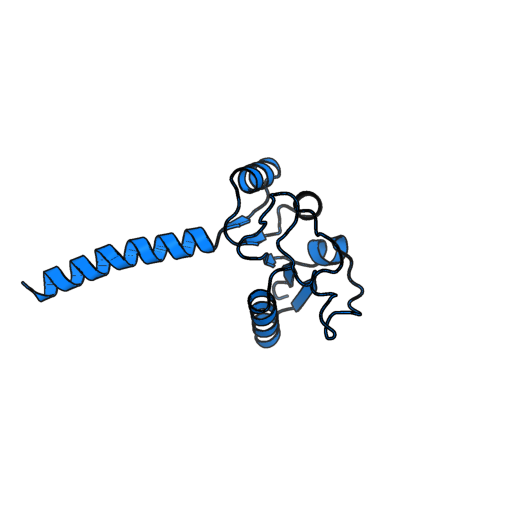LU A N 1
ATOM 769 C CA . GLU A 1 101 ? 8.318 12.863 3.662 1.00 96.69 101 GLU A CA 1
ATOM 770 C C . GLU A 1 101 ? 6.937 12.200 3.601 1.00 96.69 101 GLU A C 1
ATOM 772 O O . GLU A 1 101 ? 5.931 12.901 3.738 1.00 96.69 101 GLU A O 1
ATOM 777 N N . HIS A 1 102 ? 6.872 10.869 3.461 1.00 97.38 102 HIS A N 1
ATOM 778 C CA . HIS A 1 102 ? 5.603 10.137 3.487 1.00 97.38 102 HIS A CA 1
ATOM 779 C C . HIS A 1 102 ? 4.856 10.381 4.798 1.00 97.38 102 HIS A C 1
ATOM 781 O O . HIS A 1 102 ? 3.688 10.761 4.772 1.00 97.38 102 HIS A O 1
ATOM 787 N N . GLU A 1 103 ? 5.534 10.241 5.939 1.00 96.62 103 GLU A N 1
ATOM 788 C CA . GLU A 1 103 ? 4.936 10.463 7.258 1.00 96.62 103 GLU A CA 1
ATOM 789 C C . GLU A 1 103 ? 4.402 11.889 7.413 1.00 96.62 103 GLU A C 1
ATOM 791 O O . GLU A 1 103 ? 3.287 12.094 7.898 1.00 96.62 103 GLU A O 1
ATOM 796 N N . LYS A 1 104 ? 5.163 12.891 6.954 1.00 97.38 104 LYS A N 1
ATOM 797 C CA . LYS A 1 104 ? 4.725 14.289 6.968 1.00 97.38 104 LYS A CA 1
ATOM 798 C C . LYS A 1 104 ? 3.470 14.489 6.116 1.00 97.38 104 LYS A C 1
ATOM 800 O O . LYS A 1 104 ? 2.545 15.162 6.567 1.00 97.38 104 LYS A O 1
ATOM 805 N N . LYS A 1 105 ? 3.422 13.923 4.906 1.00 97.06 105 LYS A N 1
ATOM 806 C CA . LYS A 1 105 ? 2.259 14.022 4.007 1.00 97.06 105 LYS A CA 1
ATOM 807 C C . LYS A 1 105 ? 1.028 13.336 4.601 1.00 97.06 105 LYS A C 1
ATOM 809 O O . LYS A 1 105 ? -0.031 13.957 4.652 1.00 97.06 105 LYS A O 1
ATOM 814 N N . LEU A 1 106 ? 1.185 12.113 5.106 1.00 96.81 106 LEU A N 1
ATOM 815 C CA . LEU A 1 106 ? 0.123 11.347 5.765 1.00 96.81 106 LEU A CA 1
ATOM 816 C C . LEU A 1 106 ? -0.439 12.111 6.969 1.00 96.81 106 LEU A C 1
ATOM 818 O O . LEU A 1 106 ? -1.650 12.280 7.079 1.00 96.81 106 LEU A O 1
ATOM 822 N N . LYS A 1 107 ? 0.437 12.665 7.819 1.00 96.31 107 LYS A N 1
ATOM 823 C CA . LYS A 1 107 ? 0.040 13.475 8.977 1.00 96.31 107 LYS A CA 1
ATOM 824 C C . LYS A 1 107 ? -0.689 14.757 8.577 1.00 96.31 107 LYS A C 1
ATOM 826 O O . LYS A 1 107 ? -1.706 15.081 9.177 1.00 96.31 107 LYS A O 1
ATOM 831 N N . ASN A 1 108 ? -0.184 15.485 7.580 1.00 96.62 108 ASN A N 1
ATOM 832 C CA . ASN A 1 108 ? -0.803 16.729 7.112 1.00 96.62 108 ASN A CA 1
ATOM 833 C C . ASN A 1 108 ? -2.203 16.513 6.522 1.00 96.62 108 ASN A C 1
ATOM 835 O O . ASN A 1 108 ? -3.012 17.433 6.544 1.00 96.62 108 ASN A O 1
ATOM 839 N N . LYS A 1 109 ? -2.461 15.321 5.976 1.00 95.62 109 LYS A N 1
ATOM 840 C CA . LYS A 1 109 ? -3.757 14.909 5.422 1.00 95.62 109 LYS A CA 1
ATOM 841 C C . LYS A 1 109 ? -4.635 14.158 6.429 1.00 95.62 109 LYS A C 1
ATOM 843 O O . LYS A 1 109 ? -5.671 13.639 6.040 1.00 95.62 109 LYS A O 1
ATOM 848 N N . GLU A 1 110 ? -4.197 14.044 7.685 1.00 96.56 110 GLU A N 1
ATOM 849 C CA . GLU A 1 110 ? -4.898 13.310 8.750 1.00 96.56 110 GLU A CA 1
ATOM 850 C C . GLU A 1 110 ? -5.194 11.834 8.395 1.00 96.56 110 GLU A C 1
ATOM 852 O O . GLU A 1 110 ? -6.120 11.207 8.913 1.00 96.56 110 GLU A O 1
ATOM 857 N N . LEU A 1 111 ? -4.357 11.240 7.536 1.00 97.44 111 LEU A N 1
ATOM 858 C CA . LEU A 1 111 ? -4.492 9.857 7.089 1.00 97.44 111 LEU A CA 1
ATOM 859 C C . LEU A 1 111 ? -3.876 8.893 8.100 1.00 97.44 111 LEU A C 1
ATOM 861 O O . LEU A 1 111 ? -2.727 9.038 8.532 1.00 97.44 111 LEU A O 1
ATOM 865 N N . LYS A 1 112 ? -4.628 7.846 8.437 1.00 97.69 112 LYS A N 1
ATOM 866 C CA . LYS A 1 112 ? -4.144 6.784 9.319 1.00 97.69 112 LYS A CA 1
ATOM 867 C C . LYS A 1 112 ? -3.165 5.900 8.564 1.00 97.69 112 LYS A C 1
ATOM 869 O O . LYS A 1 112 ? -3.481 5.365 7.501 1.00 97.69 112 LYS A O 1
ATOM 874 N N . SER A 1 113 ? -1.997 5.700 9.158 1.00 96.50 113 SER A N 1
ATOM 875 C CA . SER A 1 113 ? -0.981 4.805 8.621 1.00 96.50 113 SER A CA 1
ATOM 876 C C . SER A 1 113 ? -0.280 4.002 9.711 1.00 96.50 113 SER A C 1
ATOM 878 O O . SER A 1 113 ? -0.278 4.383 10.884 1.00 96.50 113 SER A O 1
ATOM 880 N N . ALA A 1 114 ? 0.294 2.864 9.330 1.00 95.62 114 ALA A N 1
ATOM 881 C CA . ALA A 1 114 ? 1.138 2.051 10.191 1.00 95.62 114 ALA A CA 1
ATOM 882 C C . ALA A 1 114 ? 2.351 1.527 9.418 1.00 95.62 114 ALA A C 1
ATOM 884 O O . ALA A 1 114 ? 2.191 0.816 8.424 1.00 95.62 114 ALA A O 1
ATOM 885 N N . ASP A 1 115 ? 3.549 1.838 9.920 1.00 95.06 115 ASP A N 1
ATOM 886 C CA . ASP A 1 115 ? 4.790 1.216 9.465 1.00 95.06 115 ASP A CA 1
ATOM 887 C C . ASP A 1 115 ? 4.997 -0.118 10.194 1.00 95.06 115 ASP A C 1
ATOM 889 O O . ASP A 1 115 ? 5.286 -0.148 11.398 1.00 95.06 115 ASP A O 1
ATOM 893 N N . TYR A 1 116 ? 4.809 -1.238 9.495 1.00 90.81 116 TYR A N 1
ATOM 894 C CA . TYR A 1 116 ? 5.004 -2.552 10.113 1.00 90.81 116 TYR A CA 1
ATOM 895 C C . TYR A 1 116 ? 6.478 -2.904 10.315 1.00 90.81 116 TYR A C 1
ATOM 897 O O . TYR A 1 116 ? 6.779 -3.698 11.202 1.00 90.81 116 TYR A O 1
ATOM 905 N N . PHE A 1 117 ? 7.393 -2.288 9.565 1.00 91.06 117 PHE A N 1
ATOM 906 C CA . PHE A 1 117 ? 8.821 -2.551 9.695 1.00 91.06 117 PHE A CA 1
ATOM 907 C C . PHE A 1 117 ? 9.377 -1.948 10.988 1.00 91.06 117 PHE A C 1
ATOM 909 O O . PHE A 1 117 ? 10.066 -2.632 11.737 1.00 91.06 117 PHE A O 1
ATOM 916 N N . ILE A 1 118 ? 8.977 -0.715 11.327 1.00 87.44 118 ILE A N 1
ATOM 917 C CA . ILE A 1 118 ? 9.332 -0.099 12.620 1.00 87.44 118 ILE A CA 1
ATOM 918 C C . ILE A 1 118 ? 8.803 -0.949 13.784 1.00 87.44 118 ILE A C 1
ATOM 920 O O . ILE A 1 118 ? 9.495 -1.160 14.777 1.00 87.44 118 ILE A O 1
ATOM 924 N N . ARG A 1 119 ? 7.574 -1.469 13.676 1.00 78.19 119 ARG A N 1
ATOM 925 C CA . ARG A 1 119 ? 6.984 -2.325 14.720 1.00 78.19 119 ARG A CA 1
ATOM 926 C C . ARG A 1 119 ? 7.716 -3.654 14.882 1.00 78.19 119 ARG A C 1
ATOM 928 O O . ARG A 1 119 ? 7.821 -4.134 16.009 1.00 78.19 119 ARG A O 1
ATOM 935 N N . GLU A 1 120 ? 8.176 -4.252 13.790 1.00 76.19 120 GLU A N 1
ATOM 936 C CA . GLU A 1 120 ? 8.965 -5.485 13.811 1.00 76.19 120 GLU A CA 1
ATOM 937 C C . GLU A 1 120 ? 10.332 -5.247 14.464 1.00 76.19 120 GLU A C 1
ATOM 939 O O . GLU A 1 120 ? 10.685 -5.944 15.416 1.00 76.19 120 GLU A O 1
ATOM 944 N N . GLU A 1 121 ? 11.057 -4.205 14.047 1.00 78.25 121 GLU A N 1
ATOM 945 C CA . GLU A 1 121 ? 12.353 -3.855 14.641 1.00 78.25 121 GLU A CA 1
ATOM 946 C C . GLU A 1 121 ? 12.235 -3.556 16.143 1.00 78.25 121 GLU A C 1
ATOM 948 O O . GLU A 1 121 ? 13.047 -4.029 16.937 1.00 78.25 121 GLU A O 1
ATOM 953 N N . MET A 1 122 ? 11.179 -2.855 16.567 1.00 71.56 122 MET A N 1
ATOM 954 C CA . MET A 1 122 ? 10.912 -2.595 17.988 1.00 71.56 122 MET A CA 1
ATOM 955 C C . MET A 1 122 ? 10.650 -3.880 18.792 1.00 71.56 122 MET A C 1
ATOM 957 O O . MET A 1 122 ? 11.026 -3.960 19.961 1.00 71.56 122 MET A O 1
ATOM 961 N N . GLN A 1 123 ? 10.021 -4.901 18.200 1.00 73.94 123 GLN A N 1
ATOM 962 C CA . GLN A 1 123 ? 9.828 -6.195 18.866 1.00 73.94 123 GLN A CA 1
ATOM 963 C C . GLN A 1 123 ? 11.148 -6.955 19.017 1.00 73.94 123 GLN A C 1
ATOM 965 O O . GLN A 1 123 ? 11.421 -7.487 20.093 1.00 73.94 123 GLN A O 1
ATOM 970 N N . VAL A 1 124 ? 11.993 -6.957 17.982 1.00 74.44 124 VAL A N 1
ATOM 971 C CA . VAL A 1 124 ? 13.329 -7.574 18.037 1.00 74.44 124 VAL A CA 1
ATOM 972 C C . VAL A 1 124 ? 14.196 -6.895 19.102 1.00 74.44 124 VAL A C 1
ATOM 974 O O . VAL A 1 124 ? 14.828 -7.581 19.906 1.00 74.44 124 VAL A O 1
ATOM 977 N N . LEU A 1 125 ? 14.161 -5.561 19.179 1.00 68.38 125 LEU A N 1
ATOM 978 C CA . LEU A 1 125 ? 14.885 -4.792 20.195 1.00 68.38 125 LEU A CA 1
ATOM 979 C C . LEU A 1 125 ? 14.447 -5.113 21.626 1.00 68.38 125 LEU A C 1
ATOM 981 O O . LEU A 1 125 ? 15.271 -5.016 22.524 1.00 68.38 125 LEU A O 1
ATOM 985 N N . ASN A 1 126 ? 13.193 -5.509 21.853 1.00 68.06 126 ASN A N 1
ATOM 986 C CA . ASN A 1 126 ? 12.723 -5.939 23.174 1.00 68.06 126 ASN A CA 1
ATOM 987 C C . ASN A 1 126 ? 13.057 -7.413 23.466 1.00 68.06 126 ASN A C 1
ATOM 989 O O . ASN A 1 126 ? 13.213 -7.794 24.627 1.00 68.06 126 ASN A O 1
ATOM 993 N N . ALA A 1 127 ? 13.194 -8.247 22.432 1.00 72.62 127 ALA A N 1
ATOM 994 C CA . ALA A 1 127 ? 13.536 -9.660 22.578 1.00 72.62 127 ALA A CA 1
ATOM 995 C C . ALA A 1 127 ? 14.992 -9.865 23.030 1.00 72.62 127 ALA A C 1
ATOM 997 O O . ALA A 1 127 ? 15.239 -10.708 23.889 1.00 72.62 127 ALA A O 1
ATOM 998 N N . VAL A 1 128 ? 15.939 -9.074 22.512 1.00 71.00 128 VAL A N 1
ATOM 999 C CA . VAL A 1 128 ? 17.368 -9.139 22.885 1.00 71.00 128 VAL A CA 1
ATOM 1000 C C . VAL A 1 128 ? 17.612 -8.937 24.394 1.00 71.00 128 VAL A C 1
ATOM 1002 O O . VAL A 1 128 ? 18.121 -9.865 25.021 1.00 71.00 128 VAL A O 1
ATOM 1005 N N . PRO A 1 129 ? 17.201 -7.820 25.030 1.00 68.00 129 PRO A N 1
ATOM 1006 C CA . PRO A 1 129 ? 17.397 -7.615 26.465 1.00 68.00 129 PRO A CA 1
ATOM 1007 C C . PRO A 1 129 ? 16.603 -8.620 27.310 1.00 68.00 129 PRO A C 1
ATOM 1009 O O . PRO A 1 129 ? 17.037 -8.988 28.398 1.00 68.00 129 PRO A O 1
ATOM 1012 N N . THR A 1 130 ? 15.458 -9.108 26.816 1.00 73.12 130 THR A N 1
ATOM 1013 C CA . THR A 1 130 ? 14.681 -10.154 27.503 1.00 73.12 130 THR A CA 1
ATOM 1014 C C . THR A 1 130 ? 15.423 -11.494 27.497 1.00 73.12 130 THR A C 1
ATOM 1016 O O . THR A 1 130 ? 15.450 -12.184 28.514 1.00 73.12 130 THR A O 1
ATOM 1019 N N . ALA A 1 131 ? 16.056 -11.859 26.377 1.00 71.50 131 ALA A N 1
ATOM 1020 C CA . ALA A 1 131 ? 16.872 -13.065 26.268 1.00 71.50 131 ALA A CA 1
ATOM 1021 C C . ALA A 1 131 ? 18.143 -12.971 27.126 1.00 71.50 131 ALA A C 1
ATOM 1023 O O . ALA A 1 131 ? 18.477 -13.927 27.825 1.00 71.50 131 ALA A O 1
ATOM 1024 N N . GLU A 1 132 ? 18.813 -11.816 27.133 1.00 71.75 132 GLU A N 1
ATOM 1025 C CA . GLU A 1 132 ? 19.962 -11.553 28.009 1.00 71.75 132 GLU A CA 1
ATOM 1026 C C . GLU A 1 132 ? 19.577 -11.653 29.494 1.00 71.75 132 GLU A C 1
ATOM 1028 O O . GLU A 1 132 ? 20.239 -12.358 30.257 1.00 71.75 132 GLU A O 1
ATOM 1033 N N . GLY A 1 133 ? 18.458 -11.042 29.898 1.00 73.31 133 GLY A N 1
ATOM 1034 C CA . GLY A 1 133 ? 17.942 -11.138 31.266 1.00 73.31 133 GLY A CA 1
ATOM 1035 C C . GLY A 1 133 ? 17.550 -12.564 31.672 1.00 73.31 133 GLY A C 1
ATOM 1036 O O . GLY A 1 133 ? 17.812 -12.977 32.800 1.00 73.31 133 GLY A O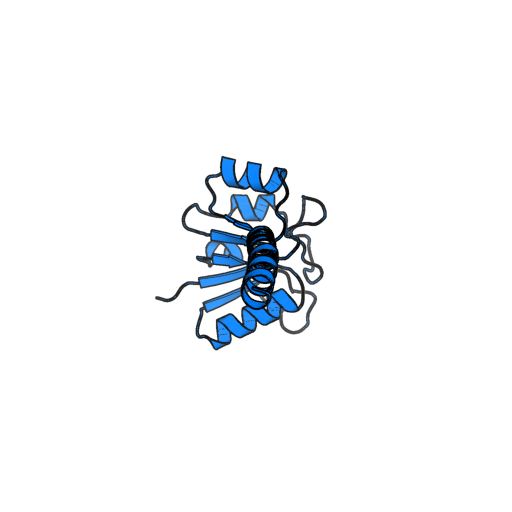 1
ATOM 1037 N N . ALA A 1 134 ? 16.979 -13.350 30.755 1.00 73.94 134 ALA A N 1
ATOM 1038 C CA . ALA A 1 134 ? 16.646 -14.752 31.007 1.00 73.94 134 ALA A CA 1
ATOM 1039 C C . ALA A 1 134 ? 17.895 -15.630 31.203 1.00 73.94 134 ALA A C 1
ATOM 1041 O O . ALA A 1 134 ? 17.898 -16.491 32.083 1.00 73.94 134 ALA A O 1
ATOM 1042 N N . ILE A 1 135 ? 18.963 -15.405 30.425 1.00 67.69 135 ILE A N 1
ATOM 1043 C CA . ILE A 1 135 ? 20.246 -16.104 30.606 1.00 67.69 135 ILE A CA 1
ATOM 1044 C C . ILE A 1 135 ? 20.862 -15.748 31.959 1.00 67.69 135 ILE A C 1
ATOM 1046 O O . ILE A 1 135 ? 21.319 -16.644 32.663 1.00 67.69 135 ILE A O 1
ATOM 1050 N N . GLN A 1 136 ? 20.841 -14.471 32.347 1.00 69.88 136 GLN A N 1
ATOM 1051 C CA . GLN A 1 136 ? 21.389 -14.043 33.631 1.00 69.88 136 GLN A CA 1
ATOM 1052 C C . GLN A 1 136 ? 20.675 -14.715 34.815 1.00 69.88 136 GLN A C 1
ATOM 1054 O O . GLN A 1 136 ? 21.348 -15.227 35.702 1.00 69.88 136 GLN A O 1
ATOM 1059 N N . ILE A 1 137 ? 19.340 -14.805 34.791 1.00 67.69 137 ILE A N 1
ATOM 1060 C CA . ILE A 1 137 ? 18.559 -15.499 35.833 1.00 67.69 137 ILE A CA 1
ATOM 1061 C C . ILE A 1 137 ? 18.842 -17.010 35.849 1.00 67.69 137 ILE A C 1
ATOM 1063 O O . ILE A 1 137 ? 18.812 -17.624 36.906 1.00 67.69 137 IL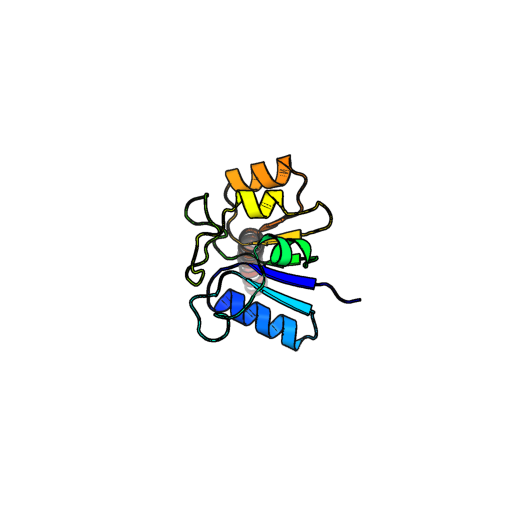E A O 1
ATOM 1067 N N . ALA A 1 138 ? 19.108 -17.629 34.696 1.00 62.06 138 ALA A N 1
ATOM 1068 C CA . ALA A 1 138 ? 19.425 -19.057 34.620 1.00 62.06 138 ALA A CA 1
ATOM 1069 C C . ALA A 1 138 ? 20.858 -19.401 35.075 1.00 62.06 138 ALA A C 1
ATOM 1071 O O . ALA A 1 138 ? 21.161 -20.574 35.294 1.00 62.06 138 ALA A O 1
ATOM 1072 N N . MET A 1 139 ? 21.745 -18.404 35.156 1.00 67.31 139 MET A N 1
ATOM 1073 C CA . MET A 1 139 ? 23.128 -18.550 35.624 1.00 67.31 139 MET A CA 1
ATOM 1074 C C . MET A 1 139 ? 23.305 -18.228 37.117 1.00 67.31 139 MET A C 1
ATOM 1076 O O . MET A 1 139 ? 24.390 -18.479 37.648 1.00 67.31 139 MET A O 1
ATOM 1080 N N . GLU A 1 140 ? 22.273 -17.690 37.771 1.00 54.59 140 GLU A N 1
ATOM 1081 C CA . GLU A 1 140 ? 22.176 -17.496 39.228 1.00 54.59 140 GLU A CA 1
ATOM 1082 C C . GLU A 1 140 ? 21.566 -18.725 39.924 1.00 54.59 140 GLU A C 1
ATOM 1084 O O . GLU A 1 140 ? 22.056 -19.063 41.028 1.00 54.59 140 GLU A O 1
#

Radius of gyration: 17.63 Å; chains: 1; bounding box: 43×36×57 Å

pLDDT: mean 90.59, std 10.63, range [54.59, 98.5]

Foldseek 3Di:
DDFEEEQEAEDVVSVVVQVVCVVVVHHYHYPLQLQDPVCVPPPDDLLRRLVRGQEYEAEVQLDDPQAFGHHPRGPDGHGLVVSLVSHDQSHEYEHADDDPVSVVSCVVSNHHYDHVNVVVVVVVVVVVVVVVVVVVVVVD